Protein AF-W6K588-F1 (afdb_monomer_lite)

Structure (mmCIF, N/CA/C/O backbone):
data_AF-W6K588-F1
#
_entry.id   AF-W6K588-F1
#
loop_
_atom_site.group_PDB
_atom_site.id
_atom_site.type_symbol
_atom_site.label_atom_id
_atom_site.label_alt_id
_atom_site.label_comp_id
_atom_site.label_asym_id
_atom_site.label_entity_id
_atom_site.label_seq_id
_atom_site.pdbx_PDB_ins_code
_atom_site.Cartn_x
_atom_site.Cartn_y
_atom_site.Cartn_z
_atom_site.occupancy
_atom_site.B_iso_or_equiv
_atom_site.auth_seq_id
_atom_site.auth_comp_id
_atom_site.auth_asym_id
_atom_site.auth_atom_id
_atom_site.pdbx_PDB_model_num
ATOM 1 N N . MET A 1 1 ? 40.639 -14.317 27.984 1.00 48.91 1 MET A N 1
ATOM 2 C CA . MET A 1 1 ? 39.901 -13.089 27.635 1.00 48.91 1 MET A CA 1
ATOM 3 C C . MET A 1 1 ? 38.680 -13.577 26.881 1.00 48.91 1 MET A C 1
ATOM 5 O O . MET A 1 1 ? 38.807 -13.919 25.714 1.00 48.91 1 MET A O 1
ATOM 9 N N . GLU A 1 2 ? 37.585 -13.815 27.603 1.00 60.03 2 GLU A N 1
ATOM 10 C CA . GLU A 1 2 ? 36.329 -14.288 27.003 1.00 60.03 2 GLU A CA 1
ATOM 11 C C . GLU A 1 2 ? 35.796 -13.195 26.064 1.00 60.03 2 GLU A C 1
ATOM 13 O O . GLU A 1 2 ? 35.872 -12.018 26.432 1.00 60.03 2 GLU A O 1
ATOM 18 N N . PRO A 1 3 ? 35.321 -13.528 24.853 1.00 60.31 3 PRO A N 1
ATOM 19 C CA . PRO A 1 3 ? 34.741 -12.536 23.963 1.00 60.31 3 PRO A CA 1
ATOM 20 C C . PRO A 1 3 ? 33.463 -11.970 24.589 1.00 60.31 3 PRO A C 1
ATOM 22 O O . PRO A 1 3 ? 32.624 -12.712 25.098 1.00 60.31 3 PRO A O 1
ATOM 25 N N . ASP A 1 4 ? 33.345 -10.648 24.543 1.00 65.31 4 ASP A N 1
ATOM 26 C CA . ASP A 1 4 ? 32.255 -9.861 25.112 1.00 65.31 4 ASP A CA 1
ATOM 27 C C . ASP A 1 4 ? 30.900 -10.315 24.528 1.00 65.31 4 ASP A C 1
ATOM 29 O O . ASP A 1 4 ? 30.572 -10.041 23.369 1.00 65.31 4 ASP A O 1
ATOM 33 N N . GLN A 1 5 ? 30.123 -11.078 25.307 1.00 61.06 5 GLN A N 1
ATOM 34 C CA . GLN A 1 5 ? 28.816 -11.625 24.903 1.00 61.06 5 GLN A CA 1
ATOM 35 C C . GLN A 1 5 ? 27.730 -10.534 24.781 1.00 61.06 5 GLN A C 1
ATOM 37 O O . GLN A 1 5 ? 26.630 -10.803 24.295 1.00 61.06 5 GLN A O 1
ATOM 42 N N . ASP A 1 6 ? 28.046 -9.291 25.152 1.00 65.81 6 ASP A N 1
ATOM 43 C CA . ASP A 1 6 ? 27.113 -8.163 25.182 1.00 65.81 6 ASP A CA 1
ATOM 44 C C . ASP A 1 6 ? 26.782 -7.586 23.793 1.00 65.81 6 ASP A C 1
ATOM 46 O O . ASP A 1 6 ? 25.700 -7.028 23.590 1.00 65.81 6 ASP A O 1
ATOM 50 N N . GLY A 1 7 ? 27.649 -7.781 22.792 1.00 65.56 7 GLY A N 1
ATOM 51 C CA . GLY A 1 7 ? 27.490 -7.179 21.458 1.00 65.56 7 GLY A CA 1
ATOM 52 C C . GLY A 1 7 ? 26.272 -7.662 20.656 1.00 65.56 7 GLY A C 1
ATOM 53 O O . GLY A 1 7 ? 25.811 -6.961 19.754 1.00 65.56 7 GLY A O 1
ATOM 54 N N . TRP A 1 8 ? 25.717 -8.830 20.993 1.00 73.12 8 TRP A N 1
ATOM 55 C CA . TRP A 1 8 ? 24.591 -9.453 20.280 1.00 73.12 8 TRP A CA 1
ATOM 56 C C . TRP A 1 8 ? 23.269 -9.418 21.057 1.00 73.12 8 TRP A C 1
ATOM 58 O O . TRP A 1 8 ? 22.236 -9.845 20.539 1.00 73.12 8 TRP A O 1
ATOM 68 N N . ASN A 1 9 ? 23.258 -8.880 22.280 1.00 73.25 9 ASN A N 1
ATOM 69 C CA . ASN A 1 9 ? 22.073 -8.897 23.141 1.00 73.25 9 ASN A CA 1
ATOM 70 C C . ASN A 1 9 ? 20.911 -8.052 22.571 1.00 73.25 9 ASN A C 1
ATOM 72 O O . ASN A 1 9 ? 19.741 -8.372 22.762 1.00 73.25 9 ASN A O 1
ATOM 76 N N . TRP A 1 10 ? 21.213 -7.025 21.769 1.00 70.19 10 TRP A N 1
ATOM 77 C CA . TRP A 1 10 ? 20.195 -6.229 21.073 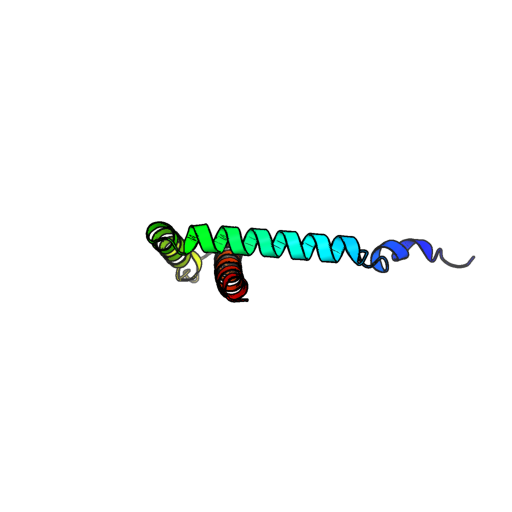1.00 70.19 10 TRP A CA 1
ATOM 78 C C . TRP A 1 10 ? 19.437 -7.015 19.985 1.00 70.19 10 TRP A C 1
ATOM 80 O O . TRP A 1 10 ? 18.298 -6.666 19.684 1.00 70.19 10 TRP A O 1
ATOM 90 N N . PHE A 1 11 ? 20.021 -8.086 19.424 1.00 67.62 11 PHE A N 1
ATOM 91 C CA . PHE A 1 11 ? 19.325 -8.993 18.497 1.00 67.62 11 PHE A CA 1
ATOM 92 C C . PHE A 1 11 ? 18.398 -9.965 19.248 1.00 67.62 11 PHE A C 1
ATOM 94 O O . PHE A 1 11 ? 17.347 -10.353 18.741 1.00 67.62 11 PHE A O 1
ATOM 101 N N . SER A 1 12 ? 18.766 -10.321 20.483 1.00 69.56 12 SER 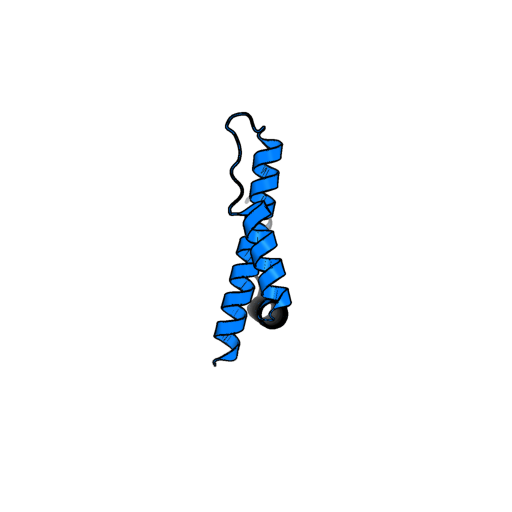A N 1
ATOM 102 C CA . SER A 1 12 ? 17.992 -11.201 21.371 1.00 69.56 12 SER A CA 1
ATOM 103 C C . SER A 1 12 ? 16.887 -10.474 22.144 1.00 69.56 12 SER A C 1
ATOM 105 O O . SER A 1 12 ? 15.982 -11.118 22.682 1.00 69.56 12 SER A O 1
ATOM 107 N N . ALA A 1 13 ? 16.930 -9.141 22.191 1.00 67.31 13 ALA A N 1
ATOM 108 C CA . ALA A 1 13 ? 15.909 -8.304 22.802 1.00 67.31 13 ALA A CA 1
ATOM 109 C C . ALA A 1 13 ? 14.631 -8.309 21.947 1.00 67.31 13 ALA A C 1
ATOM 111 O O . ALA A 1 13 ? 14.336 -7.376 21.199 1.00 67.31 13 ALA A O 1
ATOM 112 N N . ALA A 1 14 ? 13.847 -9.384 22.050 1.00 67.00 14 ALA A N 1
ATOM 113 C CA . ALA A 1 14 ? 12.511 -9.415 21.478 1.00 67.00 14 ALA A CA 1
ATOM 114 C C . ALA A 1 14 ? 11.698 -8.231 22.038 1.00 67.00 14 ALA A C 1
ATOM 116 O O . ALA A 1 14 ? 11.749 -7.982 23.246 1.00 67.00 14 ALA A O 1
ATOM 117 N N . PRO A 1 15 ? 10.914 -7.518 21.204 1.00 70.06 15 PRO A N 1
ATOM 118 C CA . PRO A 1 15 ? 10.098 -6.413 21.684 1.00 70.06 15 PRO A CA 1
ATOM 119 C C . PRO A 1 15 ? 9.169 -6.912 22.787 1.00 70.06 15 PRO A C 1
ATOM 121 O O . PRO A 1 15 ? 8.585 -8.006 22.671 1.00 70.06 15 PRO A O 1
ATOM 124 N N . ASP A 1 16 ? 9.041 -6.110 23.846 1.00 82.88 16 ASP A N 1
ATOM 125 C CA . ASP A 1 16 ? 8.246 -6.481 25.005 1.00 82.88 16 ASP A CA 1
ATOM 126 C C . ASP A 1 16 ? 6.776 -6.730 24.609 1.00 82.88 16 ASP A C 1
ATOM 128 O O . ASP A 1 16 ? 6.263 -6.257 23.583 1.00 82.88 16 ASP A O 1
ATOM 132 N N . ARG A 1 17 ? 6.073 -7.535 25.414 1.00 83.62 17 ARG A N 1
ATOM 133 C CA . ARG A 1 17 ? 4.692 -7.947 25.107 1.00 83.62 17 ARG A CA 1
ATOM 134 C C . ARG A 1 17 ? 3.732 -6.752 25.020 1.00 83.62 17 ARG A C 1
ATOM 136 O O . ARG A 1 17 ? 2.771 -6.824 24.254 1.00 83.62 17 ARG A O 1
ATOM 143 N N . LYS A 1 18 ? 3.968 -5.675 25.779 1.00 85.62 18 LYS A N 1
ATOM 144 C CA . LYS A 1 18 ? 3.153 -4.451 25.755 1.00 85.62 18 LYS A CA 1
ATOM 145 C C . LYS A 1 18 ? 3.379 -3.686 24.451 1.00 85.62 18 LYS A C 1
ATOM 147 O O . LYS A 1 18 ? 2.392 -3.369 23.791 1.00 85.62 18 LYS A O 1
ATOM 152 N N . SER A 1 19 ? 4.630 -3.481 24.028 1.00 86.94 19 SER A N 1
ATOM 153 C CA . SER A 1 19 ? 4.960 -2.833 22.748 1.00 86.94 19 SER A CA 1
ATOM 154 C C . SER A 1 19 ? 4.333 -3.572 21.568 1.00 86.94 19 SER A C 1
ATOM 156 O O . SER A 1 19 ? 3.736 -2.956 20.686 1.00 86.94 19 SER A O 1
ATOM 158 N N . ARG A 1 20 ? 4.388 -4.910 21.580 1.00 87.38 20 ARG A N 1
ATOM 159 C CA . ARG A 1 20 ? 3.792 -5.744 20.526 1.00 87.38 20 ARG A CA 1
ATOM 160 C C . ARG A 1 20 ? 2.270 -5.617 20.473 1.00 87.38 20 ARG A C 1
ATOM 162 O O . ARG A 1 20 ? 1.698 -5.519 19.391 1.00 87.38 20 ARG A O 1
ATOM 169 N N . ARG A 1 21 ? 1.610 -5.585 21.637 1.00 89.81 21 ARG A N 1
ATOM 170 C CA . ARG A 1 21 ? 0.158 -5.369 21.734 1.00 89.81 21 ARG A CA 1
ATOM 171 C C . ARG A 1 21 ? -0.236 -3.976 21.241 1.00 89.81 21 ARG A C 1
ATOM 173 O O . ARG A 1 21 ? -1.238 -3.848 20.547 1.00 89.81 21 ARG A O 1
ATOM 180 N N . GLN A 1 22 ? 0.558 -2.957 21.563 1.00 92.25 22 GLN A N 1
ATOM 181 C CA . GLN A 1 22 ? 0.328 -1.593 21.092 1.00 92.25 22 GLN A CA 1
ATOM 182 C C . GLN A 1 22 ? 0.480 -1.488 19.569 1.00 92.25 22 GLN A C 1
ATOM 184 O O . GLN A 1 22 ? -0.374 -0.898 18.917 1.00 92.25 22 GLN A O 1
ATOM 189 N N . GLN A 1 23 ? 1.505 -2.114 18.984 1.00 89.38 23 GLN A N 1
ATOM 190 C CA . GLN A 1 23 ? 1.652 -2.189 17.525 1.00 89.38 23 GLN A CA 1
ATOM 191 C C . GLN A 1 23 ? 0.483 -2.917 16.859 1.00 89.38 23 GLN A C 1
ATOM 193 O O . GLN A 1 23 ? -0.015 -2.441 15.844 1.00 89.38 23 GLN A O 1
ATOM 198 N N . ALA A 1 24 ? 0.008 -4.024 17.437 1.00 90.62 24 ALA A N 1
ATOM 199 C CA . ALA A 1 24 ? -1.157 -4.736 16.915 1.00 90.62 24 ALA A CA 1
ATOM 200 C C . ALA A 1 24 ? -2.424 -3.861 16.928 1.00 90.62 24 ALA A C 1
ATOM 202 O O . ALA A 1 24 ? -3.143 -3.825 15.933 1.00 90.62 24 ALA A O 1
ATOM 203 N N . ALA A 1 25 ? -2.657 -3.109 18.011 1.00 92.38 25 ALA A N 1
ATOM 204 C CA . ALA A 1 25 ? -3.776 -2.171 18.101 1.00 92.38 25 ALA A CA 1
ATOM 205 C C . ALA A 1 25 ? -3.681 -1.065 17.035 1.00 92.38 25 ALA A C 1
ATOM 207 O O . ALA A 1 25 ? -4.633 -0.848 16.295 1.00 92.38 25 ALA A O 1
ATOM 208 N N . LEU A 1 26 ? -2.503 -0.451 16.864 1.00 94.31 26 LEU A N 1
ATOM 209 C CA . LEU A 1 26 ? -2.278 0.558 15.819 1.00 94.31 26 LEU A CA 1
ATOM 210 C C . LEU A 1 26 ? -2.508 0.001 14.406 1.00 94.31 26 LEU A C 1
ATOM 212 O O . LEU A 1 26 ? 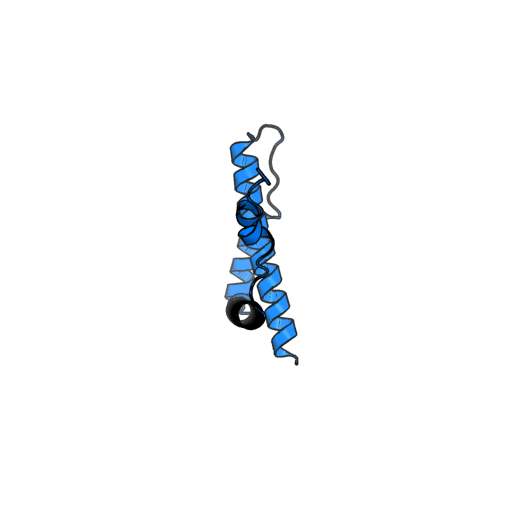-3.063 0.684 13.547 1.00 94.31 26 LEU A O 1
ATOM 216 N N . GLN A 1 27 ? -2.089 -1.242 14.150 1.00 93.94 27 GLN A N 1
ATOM 217 C CA . GLN A 1 27 ? -2.333 -1.903 12.867 1.00 93.94 27 GLN A CA 1
ATOM 218 C C . GLN A 1 27 ? -3.820 -2.179 12.632 1.00 93.94 27 GLN A C 1
ATOM 220 O O . GLN A 1 27 ? -4.287 -2.039 11.500 1.00 93.94 27 GLN A O 1
ATOM 225 N N . GLN A 1 28 ? -4.561 -2.548 13.677 1.00 95.69 28 GLN A N 1
ATOM 226 C CA . GLN A 1 28 ? -6.006 -2.742 13.605 1.00 95.69 28 GLN A CA 1
ATOM 227 C C . GLN A 1 28 ? -6.735 -1.417 13.347 1.00 95.69 28 GLN A C 1
ATOM 229 O O . GLN A 1 28 ? -7.561 -1.351 12.438 1.00 95.69 28 GLN A O 1
ATOM 234 N N . ASP A 1 29 ? -6.376 -0.350 14.062 1.00 96.88 29 ASP A N 1
ATOM 235 C CA . ASP A 1 29 ? -6.951 0.985 13.865 1.00 96.88 29 ASP A CA 1
ATOM 236 C C . ASP A 1 29 ? -6.724 1.487 12.433 1.00 96.88 29 ASP A C 1
ATOM 238 O O . ASP A 1 29 ? -7.641 2.008 11.787 1.00 96.88 29 ASP A O 1
ATOM 242 N N . LEU A 1 30 ? -5.516 1.274 11.900 1.00 97.50 30 LEU A N 1
ATOM 243 C CA . LEU A 1 30 ? -5.191 1.607 10.517 1.00 97.50 30 LEU A CA 1
ATOM 244 C C . LEU A 1 30 ? -6.011 0.774 9.522 1.00 97.50 30 LEU A C 1
ATOM 246 O O . LEU A 1 30 ? -6.516 1.324 8.545 1.00 97.50 30 LEU A O 1
ATOM 250 N N . ALA A 1 31 ? -6.181 -0.527 9.767 1.00 97.94 31 ALA A N 1
ATOM 251 C CA . ALA A 1 31 ? -7.001 -1.390 8.920 1.00 97.94 31 ALA A CA 1
ATOM 252 C C . ALA A 1 31 ? -8.465 -0.915 8.871 1.00 97.94 31 ALA A C 1
ATOM 254 O O . ALA A 1 31 ? -9.031 -0.782 7.786 1.00 97.94 31 ALA A O 1
ATOM 255 N N . LEU A 1 32 ? -9.048 -0.564 10.023 1.00 97.50 32 LEU A N 1
ATOM 256 C CA . LEU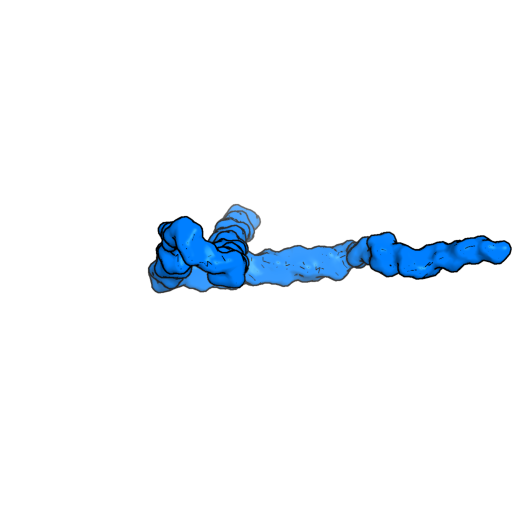 A 1 32 ? -10.397 0.007 10.118 1.00 97.50 32 LEU A CA 1
ATOM 257 C C . LEU A 1 32 ? -10.502 1.366 9.412 1.00 97.50 32 LEU A C 1
ATOM 259 O O . LEU A 1 32 ? -11.501 1.668 8.760 1.00 97.50 32 LEU A O 1
ATOM 263 N N . ALA A 1 33 ? -9.484 2.224 9.521 1.00 97.12 33 ALA A N 1
ATOM 264 C CA . ALA A 1 33 ? -9.439 3.481 8.773 1.00 97.12 33 ALA A CA 1
ATOM 265 C C . ALA A 1 33 ? -9.406 3.238 7.254 1.00 97.12 33 ALA A C 1
ATOM 267 O O . ALA A 1 33 ? -10.196 3.830 6.520 1.00 97.12 33 ALA A O 1
ATOM 268 N N . CYS A 1 34 ? -8.557 2.322 6.779 1.00 97.62 34 CYS A N 1
ATOM 269 C CA . CYS A 1 34 ? -8.500 1.946 5.368 1.00 97.62 34 CYS A CA 1
ATOM 270 C C . CYS A 1 34 ? -9.833 1.372 4.873 1.00 97.62 34 CYS A C 1
ATOM 272 O O . CYS A 1 34 ? -10.301 1.780 3.810 1.00 97.62 34 CYS A O 1
ATOM 274 N N . ALA A 1 35 ? -10.463 0.473 5.634 1.00 97.50 35 ALA A N 1
ATOM 275 C CA . ALA A 1 35 ? -11.760 -0.095 5.280 1.00 97.50 35 ALA A CA 1
ATOM 276 C C . ALA A 1 35 ? -12.825 0.994 5.106 1.00 97.50 35 ALA A C 1
ATOM 278 O O . ALA A 1 35 ? -13.455 1.059 4.051 1.00 97.50 35 ALA A O 1
ATOM 279 N N . ARG A 1 36 ? -12.959 1.918 6.064 1.00 96.19 36 ARG A N 1
ATOM 280 C CA . ARG A 1 36 ? -13.904 3.044 5.965 1.00 96.19 36 ARG A CA 1
ATOM 281 C C . ARG A 1 36 ? -13.638 3.936 4.749 1.00 96.19 36 ARG A C 1
ATOM 283 O O . ARG A 1 36 ? -14.572 4.312 4.047 1.00 96.19 36 ARG A O 1
ATOM 290 N N . CYS A 1 37 ? -12.372 4.235 4.452 1.00 96.88 37 CYS A N 1
ATOM 291 C CA . CYS A 1 37 ? -12.008 5.062 3.299 1.00 96.88 37 CYS A CA 1
ATOM 292 C C . CYS A 1 37 ? -12.333 4.378 1.960 1.00 96.88 37 CYS A C 1
ATOM 294 O O . CYS A 1 37 ? -12.945 4.985 1.077 1.00 96.88 37 CYS A O 1
ATOM 296 N N . PHE A 1 38 ? -11.935 3.113 1.802 1.00 97.25 38 PHE A N 1
ATOM 297 C CA . 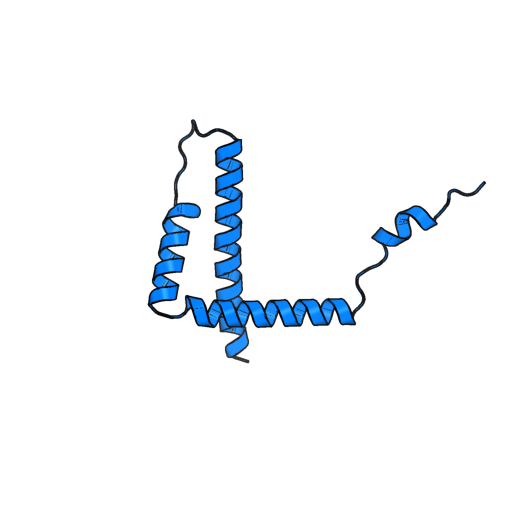PHE A 1 38 ? -11.931 2.426 0.507 1.00 97.25 38 PHE A CA 1
ATOM 298 C C . PHE A 1 38 ? -13.160 1.546 0.237 1.00 97.25 38 PHE A C 1
ATOM 300 O O . PHE A 1 38 ? -13.304 1.053 -0.879 1.00 97.25 38 PHE A O 1
ATOM 307 N N . THR A 1 39 ? -14.071 1.376 1.202 1.00 94.00 39 THR A N 1
ATOM 308 C CA . THR A 1 39 ? -15.386 0.743 0.963 1.00 94.00 39 THR A CA 1
ATOM 309 C C . THR A 1 39 ? -16.415 1.693 0.368 1.00 94.00 39 THR A C 1
ATOM 311 O O . THR A 1 39 ? -17.360 1.232 -0.271 1.00 94.00 39 THR A O 1
ATOM 314 N N . SER A 1 40 ? -16.225 3.007 0.517 1.00 95.44 40 SER A N 1
ATOM 315 C CA . SER A 1 40 ? -17.054 4.012 -0.150 1.00 95.44 40 SER A CA 1
ATOM 316 C C . SER A 1 40 ? -16.984 3.875 -1.678 1.00 95.44 40 SER A C 1
ATOM 318 O O . SER A 1 40 ? -15.995 3.389 -2.228 1.00 95.44 40 SER A O 1
ATOM 320 N N . ARG A 1 41 ? -18.015 4.341 -2.397 1.00 96.88 41 ARG A N 1
ATOM 321 C CA . ARG A 1 41 ? -18.054 4.286 -3.872 1.00 96.88 41 ARG A CA 1
ATOM 322 C C . ARG A 1 41 ? -16.823 4.934 -4.513 1.00 96.88 41 ARG A C 1
ATOM 324 O O . ARG A 1 41 ? -16.256 4.383 -5.454 1.00 96.88 41 ARG A O 1
ATOM 331 N N . ASP A 1 42 ? -16.418 6.097 -4.016 1.00 98.12 42 ASP A N 1
ATOM 332 C CA . ASP A 1 42 ? -15.265 6.820 -4.554 1.00 98.12 42 ASP A CA 1
ATOM 333 C C . ASP A 1 42 ? -13.945 6.194 -4.106 1.00 98.12 42 ASP A C 1
ATOM 335 O O . ASP A 1 42 ? -13.025 6.071 -4.913 1.00 98.12 42 ASP A O 1
ATOM 339 N N . GLY A 1 43 ? -13.881 5.677 -2.878 1.00 97.69 43 GLY A N 1
ATOM 340 C CA . GLY A 1 43 ? -12.757 4.874 -2.412 1.00 97.69 43 GLY A CA 1
ATOM 341 C C . GLY A 1 43 ? -12.502 3.653 -3.299 1.00 97.69 43 GLY A C 1
ATOM 342 O O . GLY A 1 43 ? -11.376 3.436 -3.745 1.00 97.69 43 GLY A O 1
ATOM 343 N N . GLN A 1 44 ? -13.550 2.905 -3.651 1.00 97.56 44 GLN A N 1
ATOM 344 C CA . GLN A 1 44 ? -13.441 1.762 -4.563 1.00 97.56 44 GLN A CA 1
ATOM 345 C C . GLN A 1 44 ? -12.934 2.179 -5.950 1.00 97.56 44 GLN A C 1
ATOM 347 O O . GLN A 1 44 ? -12.090 1.493 -6.525 1.00 97.56 44 GLN A O 1
ATOM 352 N N . ARG A 1 45 ? -13.396 3.322 -6.480 1.00 98.44 45 ARG A N 1
ATOM 353 C CA . ARG A 1 45 ? -12.910 3.871 -7.760 1.00 98.44 45 ARG A CA 1
ATOM 354 C C . ARG A 1 45 ? -11.422 4.206 -7.706 1.00 98.44 45 ARG A C 1
ATOM 356 O O . ARG A 1 45 ? -10.690 3.845 -8.625 1.00 98.44 45 ARG A O 1
ATOM 363 N N . VAL A 1 46 ? -10.969 4.852 -6.632 1.00 98.38 46 VAL A N 1
ATOM 364 C CA . VAL A 1 46 ? -9.547 5.165 -6.427 1.00 98.38 46 VAL A CA 1
ATOM 365 C C . VAL A 1 46 ? -8.726 3.882 -6.326 1.00 98.38 46 VAL A C 1
ATOM 367 O O . VAL A 1 46 ? -7.711 3.754 -7.007 1.00 98.38 46 VAL A O 1
ATOM 370 N N . LEU A 1 47 ? -9.173 2.901 -5.538 1.00 97.88 47 LEU A N 1
ATOM 371 C CA . LEU A 1 47 ? -8.452 1.639 -5.370 1.00 97.88 47 LEU A CA 1
ATOM 372 C C . LEU A 1 47 ? -8.369 0.843 -6.682 1.00 97.88 47 LEU A C 1
ATOM 374 O O . LEU A 1 47 ? -7.319 0.284 -6.998 1.00 97.88 47 LEU A O 1
ATOM 378 N N . ALA A 1 48 ? -9.442 0.839 -7.476 1.00 98.25 48 ALA A N 1
ATOM 379 C CA . ALA A 1 48 ? -9.452 0.242 -8.808 1.00 98.25 48 ALA A CA 1
ATOM 380 C C . ALA A 1 48 ? -8.475 0.950 -9.762 1.00 98.25 48 ALA A C 1
ATOM 382 O O . ALA A 1 48 ? -7.739 0.285 -10.489 1.00 98.25 48 ALA A O 1
ATOM 383 N N . HIS A 1 49 ? -8.417 2.285 -9.726 1.00 98.62 49 HIS A N 1
ATOM 384 C CA . HIS A 1 49 ? -7.460 3.053 -10.522 1.00 98.62 49 HIS A CA 1
ATOM 385 C C . HIS A 1 49 ? -6.008 2.743 -10.128 1.00 98.62 49 HIS A C 1
ATOM 387 O O . HIS A 1 49 ? -5.187 2.458 -10.998 1.00 98.62 49 HIS A O 1
ATOM 393 N N . LEU A 1 50 ? -5.701 2.719 -8.825 1.00 98.56 50 LEU A N 1
ATOM 394 C CA . LEU A 1 50 ? -4.375 2.356 -8.315 1.00 98.56 50 LEU A CA 1
ATOM 395 C C . LEU A 1 50 ? -3.966 0.949 -8.759 1.00 98.56 50 LEU A C 1
ATOM 397 O O . LEU A 1 50 ? -2.841 0.757 -9.221 1.00 98.56 50 LEU A O 1
ATOM 401 N N . LYS A 1 51 ? -4.883 -0.023 -8.676 1.00 98.38 51 LYS A N 1
ATOM 402 C CA . LYS A 1 51 ? -4.660 -1.391 -9.163 1.00 98.38 51 LYS A CA 1
ATOM 403 C C . LYS A 1 51 ? -4.334 -1.407 -10.662 1.00 98.38 51 LYS A C 1
ATOM 405 O O . LYS A 1 51 ? -3.356 -2.042 -11.053 1.00 98.38 51 LYS A O 1
ATOM 410 N N . ALA A 1 52 ? -5.085 -0.662 -11.473 1.00 98.56 52 ALA A N 1
ATOM 411 C CA . ALA A 1 52 ? -4.892 -0.607 -12.920 1.00 98.56 52 ALA A CA 1
ATOM 412 C C . ALA A 1 52 ? -3.515 -0.045 -13.323 1.00 98.56 52 ALA A C 1
ATOM 414 O O . ALA A 1 52 ? -2.870 -0.576 -14.225 1.00 98.56 52 ALA A O 1
ATOM 415 N N . ILE A 1 53 ? -3.037 1.006 -12.646 1.00 98.25 53 ILE A N 1
ATOM 416 C CA . ILE A 1 53 ? -1.762 1.659 -12.995 1.00 98.25 53 ILE A CA 1
ATOM 417 C C . ILE A 1 53 ? -0.523 0.985 -12.377 1.00 98.25 53 ILE A C 1
ATOM 419 O O . ILE A 1 53 ? 0.597 1.353 -12.735 1.00 98.25 53 ILE A O 1
ATOM 423 N N . THR A 1 54 ? -0.696 0.005 -11.479 1.00 98.25 54 THR A N 1
ATOM 424 C CA . THR A 1 54 ? 0.413 -0.672 -10.774 1.00 98.25 54 THR A CA 1
ATOM 425 C C . THR A 1 54 ? 0.406 -2.192 -10.962 1.00 98.25 54 THR A C 1
ATOM 427 O O . THR A 1 54 ? 1.287 -2.740 -11.627 1.00 98.25 54 THR A O 1
ATOM 430 N N . ILE A 1 55 ? -0.573 -2.883 -10.374 1.00 97.69 55 ILE A N 1
ATOM 431 C CA . ILE A 1 55 ? -0.685 -4.345 -10.334 1.00 97.69 55 ILE A CA 1
ATOM 432 C C . ILE A 1 55 ? -0.964 -4.892 -11.730 1.00 97.69 55 ILE A C 1
ATOM 434 O O . ILE A 1 55 ? -0.252 -5.774 -12.199 1.00 97.69 55 ILE A O 1
ATOM 438 N N . ASP A 1 56 ? -1.958 -4.325 -12.412 1.00 98.00 56 ASP A N 1
ATOM 439 C CA . ASP A 1 56 ? -2.389 -4.810 -13.726 1.00 98.00 56 ASP A CA 1
ATOM 440 C C . ASP A 1 56 ? -1.551 -4.233 -14.872 1.00 98.00 56 ASP A C 1
ATOM 442 O O . ASP A 1 56 ? -1.758 -4.584 -16.032 1.00 98.00 56 ASP A O 1
ATOM 446 N N . ARG A 1 57 ? -0.613 -3.328 -14.566 1.00 96.88 57 ARG A N 1
ATOM 447 C CA . ARG A 1 57 ? 0.197 -2.649 -15.572 1.00 96.88 57 ARG A CA 1
ATOM 448 C C . ARG A 1 57 ? 1.291 -3.588 -16.100 1.00 96.88 57 ARG A C 1
ATOM 450 O O . ARG A 1 57 ? 2.219 -3.914 -15.345 1.00 96.88 57 ARG A O 1
ATOM 457 N N . PRO A 1 58 ? 1.257 -3.969 -17.393 1.00 95.44 58 PRO A N 1
ATOM 458 C CA . PRO A 1 58 ? 2.339 -4.725 -18.001 1.00 95.44 58 PRO A CA 1
ATOM 459 C C . PRO A 1 58 ? 3.564 -3.830 -18.220 1.00 95.44 58 PRO A C 1
ATOM 461 O O . PRO A 1 58 ? 3.448 -2.627 -18.468 1.00 95.44 58 PRO A O 1
ATOM 464 N N . LEU A 1 59 ? 4.748 -4.434 -18.156 1.00 95.56 59 LEU A N 1
ATOM 465 C CA . LEU A 1 59 ? 6.019 -3.789 -18.479 1.00 95.56 59 LEU A CA 1
ATOM 466 C C . LEU A 1 59 ? 6.658 -4.528 -19.652 1.00 95.56 59 LEU A C 1
ATOM 468 O O . LEU A 1 59 ? 6.603 -5.754 -19.725 1.00 95.56 59 LEU A O 1
ATOM 472 N N . GLY A 1 60 ? 7.231 -3.770 -20.586 1.00 95.44 60 GLY A N 1
ATOM 473 C CA . GLY A 1 60 ? 7.922 -4.337 -21.739 1.00 95.44 60 GLY A CA 1
ATOM 474 C C . GLY A 1 60 ? 9.265 -4.976 -21.357 1.00 95.44 60 GLY A C 1
ATOM 475 O O . GLY A 1 60 ? 9.834 -4.645 -20.317 1.00 95.44 60 GLY A O 1
ATOM 476 N N . PRO A 1 61 ? 9.825 -5.839 -22.220 1.00 94.12 61 PRO A N 1
ATOM 477 C CA . PRO A 1 61 ? 11.088 -6.530 -21.947 1.00 94.12 61 PRO A CA 1
ATOM 478 C C . PRO A 1 61 ? 12.311 -5.598 -21.894 1.00 94.12 61 PRO A C 1
ATOM 480 O O . PRO A 1 61 ? 13.341 -5.980 -21.355 1.00 94.12 61 PRO A O 1
ATOM 483 N N . GLY A 1 62 ? 12.213 -4.381 -22.442 1.00 96.62 62 GLY A N 1
ATOM 484 C CA . GLY A 1 62 ? 13.294 -3.388 -22.438 1.00 96.62 62 GLY A CA 1
ATOM 485 C C . GLY A 1 62 ? 13.310 -2.452 -21.226 1.00 96.62 62 GLY A C 1
ATOM 486 O O . GLY A 1 62 ? 14.055 -1.477 -21.237 1.00 96.62 62 GLY A O 1
ATOM 487 N N . VAL A 1 63 ? 12.464 -2.682 -20.216 1.00 96.94 63 VAL A N 1
ATOM 488 C CA . VAL A 1 63 ? 12.410 -1.823 -19.025 1.00 96.94 63 VAL A CA 1
ATOM 489 C C . VAL A 1 63 ? 13.645 -2.050 -18.153 1.00 96.94 63 VAL A C 1
ATOM 491 O O . VAL A 1 63 ? 13.995 -3.184 -17.833 1.00 96.94 63 VAL A O 1
ATOM 494 N N . ASP A 1 64 ? 14.298 -0.962 -17.749 1.00 97.81 64 ASP A N 1
ATOM 495 C CA . ASP A 1 64 ? 15.493 -1.025 -16.915 1.00 97.81 64 ASP A CA 1
ATOM 496 C C . ASP A 1 64 ? 15.192 -1.493 -15.475 1.00 97.81 64 ASP A C 1
ATOM 498 O O . ASP A 1 64 ? 14.069 -1.425 -14.963 1.00 97.81 64 ASP A O 1
ATOM 502 N N . ALA A 1 65 ? 16.239 -1.940 -14.780 1.00 97.94 65 ALA A N 1
ATOM 503 C CA . ALA A 1 65 ? 16.113 -2.493 -13.437 1.00 97.94 65 ALA A CA 1
ATOM 504 C C . ALA A 1 65 ? 15.646 -1.476 -12.376 1.00 97.94 65 ALA A C 1
ATOM 506 O O . ALA A 1 65 ? 15.010 -1.873 -11.398 1.00 97.94 65 ALA A O 1
ATOM 507 N N . ALA A 1 66 ? 15.957 -0.184 -12.521 1.00 98.00 66 ALA A N 1
ATOM 508 C CA . ALA A 1 66 ? 15.504 0.839 -11.579 1.00 98.00 66 ALA A CA 1
ATOM 509 C C . ALA A 1 66 ? 13.995 1.070 -11.720 1.00 98.00 66 ALA A C 1
ATOM 511 O O . ALA A 1 66 ? 13.283 1.106 -10.715 1.00 98.00 66 ALA A O 1
ATOM 512 N N . THR A 1 67 ? 13.500 1.115 -12.955 1.00 97.56 67 THR A N 1
ATOM 513 C CA . THR A 1 67 ? 12.074 1.211 -13.262 1.00 97.56 67 THR A CA 1
ATOM 514 C C . THR A 1 67 ? 11.312 -0.020 -12.765 1.00 97.56 67 THR A C 1
ATOM 516 O O . THR A 1 67 ? 10.256 0.130 -12.147 1.00 97.56 67 THR A O 1
ATOM 519 N N . LEU A 1 68 ? 11.859 -1.231 -12.941 1.00 97.62 68 LEU A N 1
ATOM 520 C CA . LEU A 1 68 ? 11.263 -2.459 -12.398 1.00 97.62 68 LEU A CA 1
ATOM 521 C C . LEU A 1 68 ? 11.146 -2.417 -10.868 1.00 97.62 68 LEU A C 1
ATOM 523 O O . LEU A 1 68 ? 10.068 -2.670 -10.334 1.00 97.62 68 LEU A O 1
ATOM 527 N N . ARG A 1 69 ? 12.220 -2.046 -10.157 1.00 98.12 69 ARG A N 1
ATOM 528 C CA . ARG A 1 69 ? 12.197 -1.924 -8.687 1.00 98.12 69 ARG A CA 1
ATOM 529 C C . ARG A 1 69 ? 11.209 -0.865 -8.212 1.00 98.12 69 ARG A C 1
ATOM 531 O O . ARG A 1 69 ? 10.515 -1.076 -7.221 1.00 98.12 69 ARG A O 1
ATOM 538 N N . HIS A 1 70 ? 11.129 0.260 -8.918 1.00 98.00 70 HIS A N 1
ATOM 539 C CA . HIS A 1 70 ? 10.171 1.308 -8.597 1.00 98.00 70 HIS A CA 1
ATOM 540 C C . HIS A 1 70 ? 8.725 0.817 -8.757 1.00 98.00 70 HIS A C 1
ATOM 542 O O . HIS A 1 70 ? 7.913 1.007 -7.853 1.00 98.00 70 HIS A O 1
ATOM 548 N N . MET A 1 71 ? 8.417 0.137 -9.867 1.00 98.19 71 MET A N 1
ATOM 549 C CA . MET A 1 71 ? 7.097 -0.460 -10.092 1.00 98.19 71 MET A CA 1
ATOM 550 C C . MET A 1 71 ? 6.758 -1.515 -9.042 1.00 98.19 71 MET A C 1
ATOM 552 O O . MET A 1 71 ? 5.635 -1.531 -8.548 1.00 98.19 71 MET A O 1
ATOM 556 N N . GLU A 1 72 ? 7.719 -2.344 -8.639 1.00 98.19 72 GLU A N 1
ATOM 557 C CA . GLU A 1 72 ? 7.496 -3.337 -7.589 1.00 98.19 72 GLU A CA 1
ATOM 558 C C . GLU A 1 72 ? 7.195 -2.690 -6.230 1.00 98.19 72 GLU A C 1
ATOM 560 O O . GLU A 1 72 ? 6.272 -3.109 -5.533 1.00 98.19 72 GLU A O 1
ATOM 565 N N . GLY A 1 73 ? 7.881 -1.593 -5.891 1.00 98.38 73 GLY A N 1
ATOM 566 C CA . GLY A 1 73 ? 7.556 -0.803 -4.701 1.00 98.38 73 GLY A CA 1
ATOM 567 C C . GLY A 1 73 ? 6.122 -0.260 -4.724 1.00 98.38 73 GLY A C 1
ATOM 568 O O . GLY A 1 73 ? 5.412 -0.335 -3.720 1.00 98.38 73 GLY A O 1
ATOM 569 N N . GLN A 1 74 ? 5.661 0.229 -5.879 1.00 98.50 74 GLN A N 1
ATOM 570 C CA . GLN A 1 74 ? 4.278 0.691 -6.033 1.00 98.50 74 GLN A CA 1
ATOM 571 C C . GLN A 1 74 ? 3.265 -0.458 -5.911 1.00 98.50 74 GLN A C 1
ATOM 573 O O . GLN A 1 74 ? 2.248 -0.307 -5.234 1.00 98.50 74 GLN A O 1
ATOM 578 N N . ARG A 1 75 ? 3.545 -1.619 -6.518 1.00 98.56 75 ARG A N 1
ATOM 579 C CA . ARG A 1 75 ? 2.693 -2.816 -6.415 1.00 98.56 75 ARG A CA 1
ATOM 580 C C . ARG A 1 75 ? 2.565 -3.292 -4.976 1.00 98.56 75 ARG A C 1
ATOM 582 O O . ARG A 1 75 ? 1.452 -3.533 -4.512 1.00 98.56 75 ARG A O 1
ATOM 589 N N . HIS A 1 76 ? 3.682 -3.358 -4.254 1.00 98.69 76 HIS A N 1
ATOM 590 C CA . HIS A 1 76 ? 3.684 -3.728 -2.845 1.00 98.69 76 HIS A CA 1
ATOM 591 C C . HIS A 1 76 ? 2.804 -2.788 -2.011 1.00 98.69 76 HIS A C 1
ATOM 593 O O . HIS A 1 76 ? 1.973 -3.253 -1.232 1.00 98.69 76 HIS A O 1
ATOM 599 N N . LEU A 1 77 ? 2.927 -1.472 -2.217 1.00 98.50 77 LEU A N 1
ATOM 600 C CA . LEU A 1 77 ? 2.116 -0.483 -1.506 1.00 98.50 77 LEU A CA 1
ATOM 601 C C . LEU A 1 77 ? 0.612 -0.676 -1.760 1.00 98.50 77 LEU A C 1
ATOM 603 O O . LEU A 1 77 ? -0.178 -0.674 -0.815 1.00 98.50 77 LEU A O 1
ATOM 607 N N . VAL A 1 78 ? 0.207 -0.875 -3.018 1.00 98.50 78 VAL A N 1
ATOM 608 C CA . VAL A 1 78 ? -1.209 -1.075 -3.370 1.00 98.50 78 VAL A CA 1
ATOM 609 C C . VAL A 1 78 ? -1.744 -2.395 -2.806 1.00 98.50 78 VAL A C 1
ATOM 611 O O . VAL A 1 78 ? -2.840 -2.414 -2.244 1.00 98.50 78 VAL A O 1
ATOM 614 N N . ALA A 1 79 ? -0.967 -3.479 -2.868 1.00 98.31 79 ALA A N 1
ATOM 615 C CA . ALA A 1 79 ? -1.339 -4.763 -2.271 1.00 98.31 79 ALA A CA 1
ATOM 616 C C . ALA A 1 79 ? -1.466 -4.680 -0.736 1.00 98.31 79 ALA A C 1
ATOM 618 O O . ALA A 1 79 ? -2.369 -5.275 -0.138 1.00 98.31 79 ALA A O 1
ATOM 619 N N . TYR A 1 80 ? -0.599 -3.900 -0.086 1.00 98.12 80 TYR A N 1
ATOM 620 C CA . TYR A 1 80 ? -0.677 -3.653 1.350 1.00 98.12 80 TYR A CA 1
ATOM 621 C C . TYR A 1 80 ? -1.954 -2.892 1.731 1.00 98.12 80 TYR A C 1
ATOM 623 O O . TYR A 1 80 ? -2.645 -3.290 2.670 1.00 98.12 80 TYR A O 1
ATOM 631 N N . LEU A 1 81 ? -2.336 -1.866 0.961 1.00 97.88 81 LEU A N 1
ATOM 632 C CA . LEU A 1 81 ? -3.611 -1.167 1.154 1.00 97.88 81 LEU A CA 1
ATOM 633 C C . LEU A 1 81 ? -4.807 -2.113 1.000 1.00 97.88 81 LE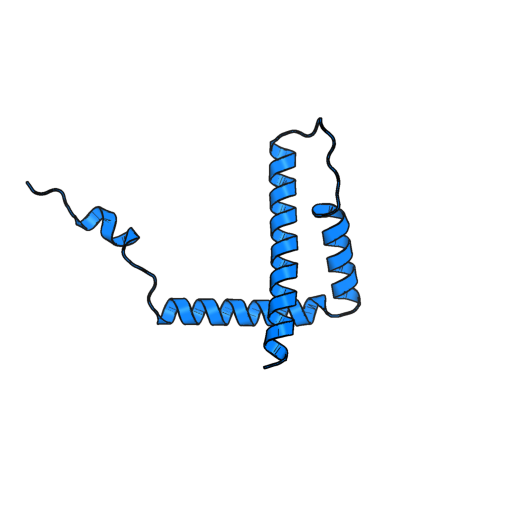U A C 1
ATOM 635 O O . LEU A 1 81 ? -5.685 -2.122 1.859 1.00 97.88 81 LEU A O 1
ATOM 639 N N . GLN A 1 82 ? -4.826 -2.948 -0.044 1.00 97.62 82 GLN A N 1
ATOM 640 C CA . GLN A 1 82 ? -5.880 -3.954 -0.233 1.00 97.62 82 GLN A CA 1
ATOM 641 C C . GLN A 1 82 ? -5.975 -4.907 0.967 1.00 97.62 82 GLN A C 1
ATOM 643 O O . GLN A 1 82 ? -7.073 -5.193 1.443 1.00 97.62 82 GLN A O 1
ATOM 648 N N . THR A 1 83 ? -4.829 -5.332 1.506 1.00 97.69 83 THR A N 1
ATOM 649 C CA . THR A 1 83 ? -4.761 -6.180 2.705 1.00 97.69 83 THR A CA 1
ATOM 650 C C . THR A 1 83 ? -5.343 -5.475 3.933 1.00 97.69 83 THR A C 1
ATOM 652 O O . THR A 1 83 ? -6.105 -6.081 4.684 1.00 97.69 83 THR A O 1
ATOM 655 N N . LEU A 1 84 ? -5.018 -4.196 4.151 1.00 97.56 84 LEU A N 1
ATOM 656 C CA . LEU A 1 84 ? -5.571 -3.409 5.260 1.00 97.56 84 LEU A CA 1
ATOM 657 C C . LEU A 1 84 ? -7.090 -3.247 5.142 1.00 97.56 84 LEU A C 1
ATOM 659 O O . LEU A 1 84 ? -7.791 -3.423 6.133 1.00 97.56 84 LEU A O 1
ATOM 663 N N . VAL A 1 85 ? -7.599 -2.975 3.936 1.00 97.31 85 VAL A N 1
ATOM 664 C CA . VAL A 1 85 ? -9.045 -2.877 3.673 1.00 97.31 85 VAL A CA 1
ATOM 665 C C . VAL A 1 85 ? -9.748 -4.189 4.012 1.00 97.31 85 VAL A C 1
ATOM 667 O O . VAL A 1 85 ? -10.727 -4.177 4.754 1.00 97.31 85 VAL A O 1
ATOM 670 N N . GLN A 1 86 ? -9.228 -5.321 3.529 1.00 96.44 86 GLN A N 1
ATOM 671 C CA . GLN A 1 86 ? -9.792 -6.642 3.821 1.00 96.44 86 GLN A CA 1
ATOM 672 C C . GLN A 1 86 ? -9.780 -6.954 5.322 1.00 96.44 86 GLN A C 1
ATOM 674 O O . GLN A 1 86 ? -10.784 -7.407 5.866 1.00 96.44 86 GLN A O 1
ATOM 679 N N . ARG A 1 87 ? -8.668 -6.672 6.014 1.00 95.88 87 ARG A N 1
ATOM 680 C CA . ARG A 1 87 ? -8.558 -6.874 7.468 1.00 95.88 87 ARG A CA 1
ATOM 681 C C . ARG A 1 87 ? -9.544 -6.009 8.247 1.00 95.88 87 ARG A C 1
ATOM 683 O O . ARG A 1 87 ? -10.164 -6.506 9.180 1.00 95.88 87 ARG A O 1
ATOM 690 N N . GLY A 1 88 ? -9.702 -4.741 7.868 1.00 96.25 88 GLY A N 1
ATOM 691 C CA . GLY A 1 88 ? -10.649 -3.839 8.522 1.00 96.25 88 GLY A CA 1
ATOM 692 C C . GLY A 1 88 ? -12.092 -4.318 8.365 1.00 96.25 88 GLY A C 1
ATOM 693 O O . GLY A 1 88 ? -12.817 -4.373 9.348 1.00 96.25 88 GLY A O 1
ATOM 694 N N . GLN A 1 89 ? -12.474 -4.779 7.170 1.00 93.56 89 GLN A N 1
ATOM 695 C CA . GLN A 1 89 ? -13.804 -5.356 6.923 1.00 93.56 89 GLN A CA 1
ATOM 696 C C . GLN A 1 89 ? -14.072 -6.625 7.746 1.00 93.56 89 GLN A C 1
ATOM 698 O O . GLN A 1 89 ? -15.187 -6.833 8.211 1.00 93.56 89 GLN A O 1
ATOM 703 N N . GLN A 1 90 ? -13.062 -7.483 7.931 1.00 90.06 90 GLN A N 1
ATOM 704 C CA . GLN A 1 90 ? -13.191 -8.698 8.745 1.00 90.06 90 GLN A CA 1
ATOM 705 C C . GLN A 1 90 ? -13.268 -8.397 10.250 1.00 90.06 90 GLN A C 1
ATOM 707 O O . GLN A 1 90 ? -13.907 -9.146 10.983 1.00 90.06 90 GLN A O 1
ATOM 712 N N . GLY A 1 91 ? -12.628 -7.315 10.704 1.00 76.00 91 GLY A N 1
ATOM 713 C CA . GLY A 1 91 ? -12.641 -6.880 12.102 1.00 76.00 91 GLY A CA 1
ATOM 714 C C . GLY A 1 91 ? -13.907 -6.131 12.529 1.00 76.00 91 GLY A C 1
ATOM 715 O O . GLY A 1 91 ? -14.206 -6.122 13.713 1.00 76.00 91 GLY A O 1
ATOM 716 N N . GLU A 1 92 ? -14.661 -5.530 11.600 1.00 60.41 92 GLU A N 1
ATOM 717 C CA . GLU A 1 92 ? -15.965 -4.897 11.890 1.00 60.41 92 GLU A CA 1
ATOM 718 C C . GLU A 1 92 ? -17.095 -5.922 12.133 1.00 60.41 92 GLU A C 1
ATOM 720 O O . GLU A 1 92 ? -18.155 -5.558 12.636 1.00 60.41 92 GLU A O 1
ATOM 725 N N . GLY A 1 93 ? -16.885 -7.194 11.771 1.00 53.31 93 GLY A N 1
ATOM 726 C CA . GLY A 1 93 ? -17.864 -8.280 11.910 1.00 53.31 93 GLY A CA 1
ATOM 727 C C . GLY A 1 93 ? -17.721 -9.156 13.164 1.00 53.31 93 GLY A C 1
ATOM 728 O O . GLY A 1 93 ? -18.388 -10.189 13.231 1.00 53.31 93 GLY A O 1
ATOM 729 N N . GLN A 1 94 ? -16.850 -8.792 14.113 1.00 41.81 94 GLN A N 1
ATOM 730 C CA . GLN A 1 94 ? -16.674 -9.440 15.426 1.00 41.81 94 GLN A CA 1
ATOM 731 C C . GLN A 1 94 ? -17.059 -8.480 16.550 1.00 41.81 94 GLN A C 1
ATOM 733 O O . GLN A 1 94 ? -17.604 -8.975 17.561 1.00 41.81 94 GLN A O 1
#

Radius of gyration: 20.05 Å; chains: 1; bounding box: 58×21×50 Å

Sequence (94 aa):
MEPDQDGWNWFSAAPDRKSRRQQAALQQDLALACARCFTSRDGQRVLAHLKAITIDRPLGPGVDAATLRHMEGQRHLVAYLQTLVQRGQQGEGQ

Secondary structure (DSSP, 8-state):
----GGGGHHHH-PPPHHHHHHHHHHHHHHHHHHHHHHHSHHHHHHHHHHHHHHTS----TT--HHHHHHHHHHHHHHHHHHHHHHHHHHHTT-

pLDDT: mean 89.5, std 13.75, range [41.81, 98.69]

Foldseek 3Di:
DDPDPPPCVVVVPDPDPVVVVVVVVVLLVQLLVLLVQLVDPVNVVVLVVLCVVAVVDDDDPPDDPVRVVVSVVSNVVSVVSVVSNVSSVVVVVD